Protein AF-A0A0L0BTF2-F1 (afdb_monomer_lite)

Organism: Lucilia cuprina (NCBI:txid7375)

Structure (mmCIF, N/CA/C/O backbone):
data_AF-A0A0L0BTF2-F1
#
_entry.id   AF-A0A0L0BTF2-F1
#
loop_
_atom_site.group_PDB
_atom_site.id
_atom_site.type_symbol
_atom_site.label_atom_id
_atom_site.label_alt_id
_atom_site.label_comp_id
_atom_site.label_asym_id
_atom_site.label_entity_id
_atom_site.label_seq_id
_atom_site.pdbx_PDB_ins_code
_atom_site.Cartn_x
_atom_site.Cartn_y
_atom_site.Cartn_z
_atom_site.occupancy
_atom_site.B_iso_or_equiv
_atom_site.auth_seq_id
_atom_site.auth_comp_id
_atom_site.auth_asym_id
_atom_site.auth_atom_id
_atom_site.pdbx_PDB_model_num
ATOM 1 N N . MET A 1 1 ? 20.821 -2.359 -17.007 1.00 63.81 1 MET A N 1
ATOM 2 C CA . MET A 1 1 ? 21.644 -2.919 -18.107 1.00 63.81 1 MET A CA 1
ATOM 3 C C . MET A 1 1 ? 22.144 -1.757 -18.960 1.00 63.81 1 MET A C 1
ATOM 5 O O . MET A 1 1 ? 21.352 -0.854 -19.190 1.00 63.81 1 MET A O 1
ATOM 9 N N . LYS A 1 2 ? 23.420 -1.717 -19.374 1.00 74.94 2 LYS A N 1
ATOM 10 C CA . LYS A 1 2 ? 23.954 -0.641 -20.236 1.00 74.94 2 LYS A CA 1
ATOM 11 C C . LYS A 1 2 ? 24.017 -1.124 -21.688 1.00 74.94 2 LYS A C 1
ATOM 13 O O . LYS A 1 2 ? 24.717 -2.088 -21.981 1.00 74.94 2 LYS A O 1
ATOM 18 N N . PHE A 1 3 ? 23.284 -0.477 -22.597 1.00 81.75 3 PHE A N 1
ATOM 19 C CA . PHE A 1 3 ? 23.250 -0.865 -24.017 1.00 81.75 3 PHE A CA 1
ATOM 20 C C . PHE A 1 3 ? 24.513 -0.448 -24.792 1.00 81.75 3 PHE A C 1
ATOM 22 O O . PHE A 1 3 ? 24.743 -0.932 -25.902 1.00 81.75 3 PHE A O 1
ATOM 29 N N . ASP A 1 4 ? 25.353 0.412 -24.211 1.00 78.38 4 ASP A N 1
ATOM 30 C CA . ASP A 1 4 ? 26.576 0.953 -24.827 1.00 78.38 4 ASP A CA 1
ATOM 31 C C . ASP A 1 4 ? 27.663 -0.103 -25.060 1.00 78.38 4 ASP A C 1
ATOM 33 O O . ASP A 1 4 ? 28.356 -0.103 -26.087 1.00 78.38 4 ASP A O 1
ATOM 37 N N . GLU A 1 5 ? 27.725 -1.071 -24.152 1.00 83.81 5 GLU A N 1
ATOM 38 C CA . GLU A 1 5 ? 28.729 -2.136 -24.108 1.00 83.81 5 GLU A CA 1
ATOM 39 C C . GLU A 1 5 ? 28.392 -3.314 -25.044 1.00 83.81 5 GLU A C 1
ATOM 41 O O . GLU A 1 5 ? 29.237 -4.169 -25.314 1.00 83.81 5 GLU A O 1
ATOM 46 N N . LEU A 1 6 ? 27.174 -3.357 -25.597 1.00 84.81 6 LEU A N 1
ATOM 47 C CA . LEU A 1 6 ? 26.720 -4.456 -26.448 1.00 84.81 6 LEU A CA 1
ATOM 48 C C . LEU A 1 6 ? 27.233 -4.333 -27.888 1.00 84.81 6 LEU A C 1
ATOM 50 O O . LEU A 1 6 ? 27.250 -3.260 -28.501 1.00 84.81 6 LEU A O 1
ATOM 54 N N . LYS A 1 7 ? 27.597 -5.474 -28.481 1.00 89.75 7 LYS A N 1
ATOM 55 C CA . LYS A 1 7 ? 27.912 -5.567 -29.917 1.00 89.75 7 LYS A CA 1
ATOM 56 C C . LYS A 1 7 ? 26.626 -5.554 -30.751 1.00 89.75 7 LYS A C 1
ATOM 58 O O . LYS A 1 7 ? 25.576 -5.995 -30.296 1.00 89.75 7 LYS A O 1
ATOM 63 N N . VAL A 1 8 ? 26.715 -5.154 -32.024 1.00 87.94 8 VAL A N 1
ATOM 64 C CA . VAL A 1 8 ? 25.558 -5.077 -32.949 1.00 87.94 8 VAL A CA 1
ATOM 65 C C . VAL A 1 8 ? 24.762 -6.387 -33.018 1.00 87.94 8 VAL A C 1
ATOM 67 O O . VAL A 1 8 ? 23.536 -6.354 -33.009 1.00 87.94 8 VAL A O 1
ATOM 70 N N . LYS A 1 9 ? 25.431 -7.550 -33.022 1.00 89.88 9 LYS A N 1
ATOM 71 C CA . LYS A 1 9 ? 24.751 -8.860 -32.985 1.00 89.88 9 LYS A CA 1
ATOM 72 C C . LYS A 1 9 ? 23.899 -9.052 -31.722 1.00 89.88 9 LYS A C 1
ATOM 74 O O . LYS A 1 9 ? 22.804 -9.593 -31.812 1.00 89.88 9 LY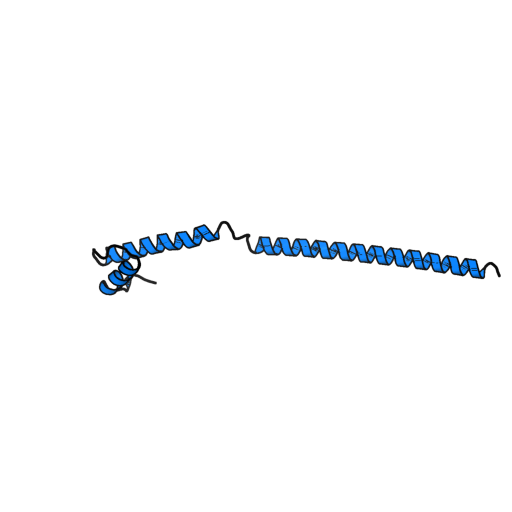S A O 1
ATOM 79 N N . GLN A 1 10 ? 24.388 -8.604 -30.564 1.00 89.62 10 GLN A N 1
ATOM 80 C CA . GLN A 1 10 ? 23.655 -8.687 -29.297 1.00 89.62 10 GLN A CA 1
ATOM 81 C C . GLN A 1 10 ? 22.493 -7.694 -29.275 1.00 89.62 10 GLN A C 1
ATOM 83 O O . GLN A 1 10 ? 21.386 -8.077 -28.919 1.00 89.62 10 GLN A O 1
ATOM 88 N N . LEU A 1 11 ? 22.713 -6.462 -29.746 1.00 89.44 11 LEU A N 1
ATOM 89 C CA . LEU A 1 11 ? 21.656 -5.455 -29.869 1.00 89.44 11 LEU A CA 1
ATOM 90 C C . LEU A 1 11 ? 20.511 -5.949 -30.756 1.00 89.44 11 LEU A C 1
ATOM 92 O O . LEU A 1 11 ? 19.362 -5.875 -30.347 1.00 89.44 11 LEU A O 1
ATOM 96 N N . LYS A 1 12 ? 20.807 -6.536 -31.923 1.00 90.75 12 LYS A N 1
ATOM 97 C CA . LYS A 1 12 ? 19.770 -7.115 -32.795 1.00 90.75 12 LYS A CA 1
ATOM 98 C C . LYS A 1 12 ? 18.979 -8.228 -32.108 1.00 90.75 12 LYS A C 1
ATOM 100 O O . LYS A 1 12 ? 17.770 -8.282 -32.288 1.00 90.75 12 LYS A O 1
ATOM 105 N N . LYS A 1 13 ? 19.640 -9.070 -31.305 1.00 90.75 13 LYS A N 1
ATOM 106 C CA . LYS A 1 13 ? 18.984 -10.139 -30.538 1.00 90.75 13 LYS A CA 1
ATOM 107 C C . LYS A 1 13 ? 18.051 -9.586 -29.456 1.00 90.75 13 LYS A C 1
ATOM 109 O O . LYS A 1 13 ? 16.968 -10.120 -29.263 1.00 90.75 13 LYS A O 1
ATOM 114 N N . GLU A 1 14 ? 18.454 -8.538 -28.741 1.00 87.06 14 GLU A N 1
ATOM 115 C CA . GLU A 1 14 ? 17.585 -7.903 -27.736 1.00 87.06 14 GLU A CA 1
ATOM 116 C C . GLU A 1 14 ? 16.423 -7.133 -28.385 1.00 87.06 14 GLU A C 1
ATOM 118 O O . GLU A 1 14 ? 15.293 -7.191 -27.902 1.00 87.06 14 GLU A O 1
ATOM 123 N N . VAL A 1 15 ? 16.673 -6.472 -29.521 1.00 88.88 15 VAL A N 1
ATOM 124 C CA . VAL A 1 15 ? 15.644 -5.776 -30.312 1.00 88.88 15 VAL A CA 1
ATOM 125 C C . VAL A 1 15 ? 14.614 -6.773 -30.852 1.00 88.88 15 VAL A C 1
ATOM 127 O O . VAL A 1 15 ? 13.418 -6.526 -30.730 1.00 88.88 15 VAL A O 1
ATOM 130 N N . SER A 1 16 ? 15.048 -7.937 -31.355 1.00 88.75 16 SER A N 1
ATOM 131 C CA . SER A 1 16 ? 14.137 -8.972 -31.862 1.00 88.75 16 SER A CA 1
ATOM 132 C C . SER A 1 16 ? 13.281 -9.621 -30.776 1.00 88.75 16 SER A C 1
ATOM 134 O O . SER A 1 16 ? 12.160 -10.007 -31.058 1.00 88.75 16 SER A O 1
ATOM 136 N N . LYS A 1 17 ? 13.774 -9.737 -29.532 1.00 87.62 17 LYS A N 1
ATOM 137 C CA . LYS A 1 17 ? 12.950 -10.220 -28.401 1.00 87.62 17 LYS A CA 1
ATOM 138 C C . LYS A 1 17 ? 11.804 -9.270 -28.052 1.00 87.62 17 LYS A C 1
ATOM 140 O O . LYS A 1 17 ? 10.898 -9.656 -27.327 1.00 87.62 17 LYS A O 1
ATOM 145 N N . SER A 1 18 ? 11.917 -8.017 -28.476 1.00 82.19 18 SER A N 1
ATOM 146 C CA . SER A 1 18 ? 10.940 -6.965 -28.213 1.00 82.19 18 SER A CA 1
ATOM 147 C C . SER A 1 18 ? 10.036 -6.713 -29.424 1.00 82.19 18 SER A C 1
ATOM 149 O O . SER A 1 18 ? 9.393 -5.674 -29.469 1.00 82.19 18 SER A O 1
ATOM 151 N N . ASP A 1 19 ? 10.051 -7.606 -30.424 1.00 84.06 19 ASP A N 1
ATOM 152 C CA . ASP A 1 19 ? 9.319 -7.487 -31.695 1.00 84.06 19 ASP A CA 1
ATOM 153 C C . ASP A 1 19 ? 9.562 -6.163 -32.443 1.00 84.06 19 ASP A C 1
ATOM 155 O O . ASP A 1 19 ? 8.746 -5.694 -33.237 1.00 84.06 19 ASP A O 1
ATOM 159 N N . LEU A 1 20 ? 10.728 -5.551 -32.216 1.00 85.12 20 LEU A N 1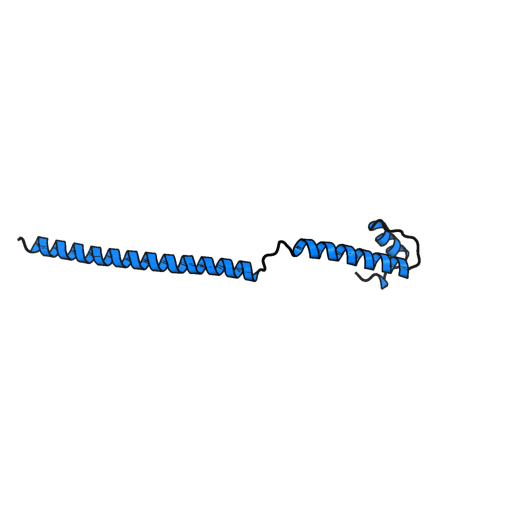
ATOM 160 C CA . LEU A 1 20 ? 11.120 -4.305 -32.858 1.00 85.12 20 LEU A CA 1
ATOM 161 C C . LEU A 1 20 ? 11.925 -4.573 -34.139 1.00 85.12 20 LEU A C 1
ATOM 163 O O . LEU A 1 20 ? 12.667 -5.558 -34.228 1.00 85.12 20 LEU A O 1
ATOM 167 N N . PRO A 1 21 ? 11.874 -3.664 -35.130 1.00 88.81 21 PRO A N 1
ATOM 168 C CA . PRO A 1 21 ? 12.669 -3.807 -36.343 1.00 88.81 21 PRO A CA 1
ATOM 169 C C . PRO A 1 21 ? 14.173 -3.865 -36.036 1.00 88.81 21 PRO A C 1
ATOM 171 O O . PRO A 1 21 ? 14.712 -2.980 -35.369 1.00 88.81 21 PRO A O 1
ATOM 174 N N . THR A 1 22 ? 14.882 -4.859 -36.582 1.00 89.94 22 THR A N 1
ATOM 175 C CA . THR A 1 22 ? 16.335 -5.063 -36.377 1.00 89.94 22 THR A CA 1
ATOM 176 C C . THR A 1 22 ? 17.222 -4.372 -37.422 1.00 89.94 22 THR A C 1
ATOM 178 O O . THR A 1 22 ? 18.439 -4.591 -37.457 1.00 89.94 22 THR A O 1
ATOM 181 N N . ALA A 1 23 ? 16.624 -3.582 -38.315 1.00 88.38 23 ALA A N 1
ATOM 182 C CA . ALA A 1 23 ? 17.325 -2.792 -39.325 1.00 88.38 23 ALA A CA 1
ATOM 183 C C . ALA A 1 23 ? 17.884 -1.495 -38.718 1.00 88.38 23 ALA A C 1
ATOM 185 O O . ALA A 1 23 ? 17.218 -0.874 -37.888 1.00 88.38 23 ALA A O 1
ATOM 186 N N . GLY A 1 24 ? 19.079 -1.087 -39.148 1.00 88.25 24 GLY A N 1
ATOM 187 C CA . GLY A 1 24 ? 19.736 0.137 -38.684 1.00 88.25 24 GLY A CA 1
ATOM 188 C C . GLY A 1 24 ? 21.166 -0.065 -38.185 1.00 88.25 24 GLY A C 1
ATOM 189 O O . GLY A 1 24 ? 21.667 -1.194 -38.089 1.00 88.25 24 GLY A O 1
ATOM 190 N N . ASN A 1 25 ? 21.826 1.050 -37.875 1.00 91.44 25 ASN A N 1
ATOM 191 C CA . ASN A 1 25 ? 23.172 1.079 -37.295 1.00 91.44 25 ASN A CA 1
ATOM 192 C C . ASN A 1 25 ? 23.151 0.822 -35.767 1.00 91.44 25 ASN A C 1
ATOM 194 O O . ASN A 1 25 ? 22.095 0.686 -35.148 1.00 91.44 25 ASN A O 1
ATOM 198 N N . LYS A 1 26 ? 24.333 0.731 -35.137 1.00 88.94 26 LYS A N 1
ATOM 199 C CA . LYS A 1 26 ? 24.461 0.438 -33.694 1.00 88.94 26 LYS A CA 1
ATOM 200 C C . LYS A 1 26 ? 23.674 1.436 -32.828 1.00 88.94 26 LYS A C 1
ATOM 202 O O . LYS A 1 26 ? 22.945 1.005 -31.939 1.00 88.94 26 LYS A O 1
ATOM 207 N N . ALA A 1 27 ? 23.803 2.730 -33.115 1.00 88.69 27 ALA A N 1
ATOM 208 C CA . ALA A 1 27 ? 23.177 3.801 -32.342 1.00 88.69 27 ALA A CA 1
ATOM 209 C C . ALA A 1 27 ? 21.645 3.766 -32.444 1.00 88.69 27 ALA A C 1
ATOM 211 O O . ALA A 1 27 ? 20.947 3.931 -31.446 1.00 88.69 27 ALA A O 1
ATOM 212 N N . GLU A 1 28 ? 21.108 3.477 -33.629 1.00 91.19 28 GLU A N 1
ATOM 213 C CA . GLU A 1 28 ? 19.666 3.344 -33.847 1.00 91.19 28 GLU A CA 1
ATOM 214 C C . GLU A 1 28 ? 19.061 2.159 -33.093 1.00 91.19 28 GLU A C 1
ATOM 216 O O . GLU A 1 28 ? 17.961 2.279 -32.553 1.00 91.19 28 GLU A O 1
ATOM 221 N N . LEU A 1 29 ? 19.768 1.025 -33.043 1.00 92.00 29 LEU A N 1
ATOM 222 C CA . LEU A 1 29 ? 19.333 -0.148 -32.279 1.00 92.00 29 LEU A CA 1
ATOM 223 C C . LEU A 1 29 ? 19.367 0.127 -30.769 1.00 92.00 29 LEU A C 1
ATOM 225 O O . LEU A 1 29 ? 18.449 -0.271 -30.056 1.00 92.00 29 LEU A O 1
ATOM 229 N N . GLN A 1 30 ? 20.391 0.837 -30.284 1.00 90.00 30 GLN A N 1
ATOM 230 C CA . GLN A 1 30 ? 20.487 1.252 -28.880 1.00 90.00 30 GLN A CA 1
ATOM 231 C C . GLN A 1 30 ? 19.368 2.214 -28.497 1.00 90.00 30 GLN A C 1
ATOM 233 O O . GLN A 1 30 ? 18.694 1.989 -27.495 1.00 90.00 30 GLN A O 1
ATOM 238 N N . LYS A 1 31 ? 19.132 3.245 -29.315 1.00 89.88 31 LYS A N 1
ATOM 239 C CA . LYS A 1 31 ? 18.043 4.199 -29.100 1.00 89.88 31 LYS A CA 1
ATOM 240 C C . LYS A 1 31 ? 16.692 3.484 -29.033 1.00 89.88 31 LYS A C 1
ATOM 242 O O . LYS A 1 31 ? 15.941 3.721 -28.096 1.00 89.88 31 LYS A O 1
ATOM 247 N N . ARG A 1 32 ? 16.429 2.545 -29.952 1.00 90.81 32 ARG A N 1
ATOM 248 C CA . ARG A 1 32 ? 15.201 1.729 -29.953 1.00 90.81 32 ARG A CA 1
ATOM 249 C C . ARG A 1 32 ? 15.013 0.942 -28.657 1.00 90.81 32 ARG A C 1
ATOM 251 O O . ARG A 1 32 ? 13.921 0.957 -28.108 1.00 90.81 32 ARG A O 1
ATOM 258 N N . LEU A 1 33 ? 16.065 0.291 -28.156 1.00 88.06 33 LEU A N 1
ATOM 259 C CA . LEU A 1 33 ? 16.001 -0.427 -26.878 1.00 88.06 33 LEU A CA 1
ATOM 260 C C . LEU A 1 33 ? 15.765 0.521 -25.701 1.00 88.06 33 LEU A C 1
ATOM 262 O O . LEU A 1 33 ? 14.941 0.227 -24.847 1.00 88.06 33 LEU A O 1
ATOM 266 N N . ILE A 1 34 ? 16.451 1.662 -25.657 1.00 86.56 34 ILE A N 1
ATOM 267 C CA . ILE A 1 34 ? 16.284 2.648 -24.581 1.00 86.56 34 ILE A CA 1
ATOM 268 C C . ILE A 1 34 ? 14.857 3.204 -24.568 1.00 86.56 34 ILE A C 1
ATOM 270 O O . ILE A 1 34 ? 14.250 3.292 -23.503 1.00 86.56 34 ILE A O 1
ATOM 274 N N . ASP A 1 35 ? 14.323 3.567 -25.731 1.00 86.62 35 ASP A N 1
ATOM 275 C CA . ASP A 1 35 ? 12.972 4.114 -25.857 1.00 86.62 35 ASP A CA 1
ATOM 276 C C . ASP A 1 35 ? 11.918 3.071 -25.459 1.00 86.62 35 ASP A C 1
ATOM 278 O O . ASP A 1 35 ? 10.979 3.385 -24.730 1.00 86.62 35 ASP A O 1
ATOM 282 N N . GLU A 1 36 ? 12.110 1.815 -25.855 1.00 85.50 36 GLU A N 1
ATOM 283 C CA . GLU A 1 36 ? 11.220 0.708 -25.506 1.00 85.50 36 GLU A CA 1
ATOM 284 C C . GLU A 1 36 ? 11.238 0.370 -24.009 1.00 85.50 36 GLU A C 1
ATOM 286 O O . GLU A 1 36 ? 10.184 0.205 -23.393 1.00 85.50 36 GLU A O 1
ATOM 291 N N . PHE A 1 37 ? 12.423 0.322 -23.393 1.00 81.62 37 PHE A N 1
ATOM 292 C CA . PHE A 1 37 ? 12.547 0.128 -21.947 1.00 81.62 37 PHE A CA 1
ATOM 293 C C . PHE A 1 37 ? 11.897 1.278 -21.175 1.00 81.62 37 PHE A C 1
ATOM 295 O O . PHE A 1 37 ? 11.135 1.026 -20.248 1.00 81.62 37 PHE A O 1
ATOM 302 N N . LYS A 1 38 ? 12.098 2.532 -21.605 1.00 79.12 38 LYS A N 1
ATOM 303 C CA . LYS A 1 38 ? 11.409 3.688 -21.010 1.00 79.12 38 LYS A CA 1
ATOM 304 C C . LYS A 1 38 ? 9.890 3.567 -21.118 1.00 79.12 38 LYS A C 1
ATOM 306 O O . LYS A 1 38 ? 9.198 3.883 -20.157 1.00 79.12 38 LYS A O 1
ATOM 311 N N . ARG A 1 39 ? 9.359 3.103 -22.256 1.00 77.56 39 ARG A N 1
ATOM 312 C CA . ARG A 1 39 ? 7.913 2.879 -22.422 1.00 77.56 39 ARG A CA 1
ATOM 313 C C . ARG A 1 39 ? 7.382 1.802 -21.476 1.00 77.56 39 ARG A C 1
ATOM 315 O O . ARG A 1 39 ? 6.324 2.008 -20.890 1.00 77.56 39 ARG A O 1
ATOM 322 N N . ARG A 1 40 ? 8.104 0.691 -21.303 1.00 70.38 4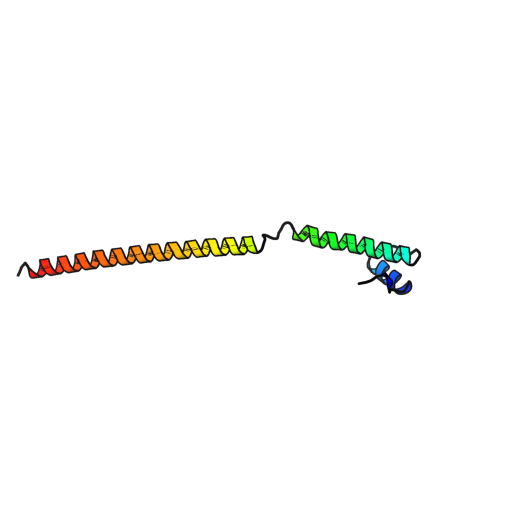0 ARG A N 1
ATOM 323 C CA . ARG A 1 40 ? 7.692 -0.403 -20.405 1.00 70.38 40 ARG A CA 1
ATOM 324 C C . ARG A 1 40 ? 7.849 -0.074 -18.919 1.00 70.38 40 ARG A C 1
ATOM 326 O O . ARG A 1 40 ? 6.986 -0.453 -18.135 1.00 70.38 40 ARG A O 1
ATOM 333 N N . ASP A 1 41 ? 8.879 0.673 -18.526 1.00 61.91 41 ASP A N 1
ATOM 334 C CA . ASP A 1 41 ? 9.057 1.099 -17.128 1.00 61.91 41 ASP A CA 1
ATOM 335 C C . ASP A 1 41 ? 7.942 2.062 -16.669 1.00 61.91 41 ASP A C 1
ATOM 337 O O . ASP A 1 41 ? 7.536 2.046 -15.504 1.00 61.91 41 ASP A O 1
ATOM 341 N N . ILE A 1 42 ? 7.380 2.862 -17.584 1.00 57.94 42 ILE A N 1
ATOM 342 C CA . ILE A 1 42 ? 6.232 3.738 -17.289 1.00 57.94 42 ILE A CA 1
ATOM 343 C C . ILE A 1 42 ? 4.959 2.922 -16.989 1.00 57.94 42 ILE A C 1
ATOM 345 O O . ILE A 1 42 ? 4.157 3.336 -16.146 1.00 57.94 42 ILE A O 1
ATOM 349 N N . ASP A 1 43 ? 4.798 1.748 -17.603 1.00 54.03 43 ASP A N 1
ATOM 350 C CA . ASP A 1 43 ? 3.626 0.876 -17.425 1.00 54.03 43 ASP A CA 1
ATOM 351 C C . ASP A 1 43 ? 3.621 0.164 -16.052 1.00 54.03 43 ASP A C 1
ATOM 353 O O . ASP A 1 43 ? 2.572 -0.092 -15.460 1.00 54.03 43 ASP A O 1
ATOM 357 N N . ILE A 1 44 ? 4.799 -0.055 -15.453 1.00 52.06 44 ILE A N 1
ATOM 358 C CA . ILE A 1 44 ? 4.911 -0.564 -14.072 1.00 52.06 44 ILE A CA 1
ATOM 359 C C . ILE A 1 44 ? 4.543 0.529 -13.049 1.00 52.06 44 ILE A C 1
ATOM 361 O O . ILE A 1 44 ? 3.953 0.250 -11.998 1.00 52.06 44 ILE A O 1
ATOM 365 N N . CYS A 1 45 ? 4.857 1.791 -13.355 1.00 47.94 45 CYS A N 1
ATOM 366 C CA . CYS A 1 45 ? 4.666 2.904 -12.425 1.00 47.94 45 CYS A CA 1
ATOM 367 C C . CYS A 1 45 ? 3.211 3.410 -12.378 1.00 47.94 45 CYS A C 1
ATOM 369 O O . CYS A 1 45 ? 2.736 3.830 -11.320 1.00 47.94 45 CYS A O 1
ATOM 371 N N . THR A 1 46 ? 2.468 3.313 -13.486 1.00 47.88 46 THR A N 1
ATOM 372 C CA . THR A 1 46 ? 1.075 3.800 -13.560 1.00 47.88 46 THR A CA 1
ATOM 373 C C . THR A 1 46 ? 0.049 2.835 -12.969 1.00 47.88 46 THR A C 1
ATOM 375 O O . THR A 1 46 ? -0.956 3.283 -12.420 1.00 47.88 46 THR A O 1
ATOM 378 N N . ARG A 1 47 ? 0.309 1.521 -12.968 1.00 46.59 47 ARG A N 1
ATOM 379 C CA . ARG A 1 47 ? -0.573 0.548 -12.294 1.00 46.59 47 ARG A CA 1
ATOM 380 C C . ARG A 1 47 ? -0.387 0.504 -10.770 1.00 46.59 47 ARG A C 1
ATOM 382 O O . ARG A 1 47 ? -1.273 0.040 -10.060 1.00 46.59 47 ARG A O 1
ATOM 389 N N . SER A 1 48 ? 0.736 1.004 -10.258 1.00 47.97 48 SER A N 1
ATOM 390 C CA . SER A 1 48 ? 1.073 0.933 -8.828 1.00 47.97 48 SER A CA 1
ATOM 391 C C . SER A 1 48 ? 0.605 2.150 -8.018 1.00 47.97 48 SER A C 1
ATOM 393 O O . SER A 1 48 ? 0.639 2.119 -6.790 1.00 47.97 48 SER A O 1
ATOM 395 N N . THR A 1 49 ? 0.171 3.233 -8.670 1.00 45.28 49 THR A N 1
ATOM 396 C CA . THR A 1 49 ? -0.140 4.508 -7.994 1.00 45.28 49 THR A CA 1
ATOM 397 C C . THR A 1 49 ? -1.618 4.721 -7.669 1.00 45.28 49 THR A C 1
ATOM 399 O O . THR A 1 49 ? -1.939 5.672 -6.967 1.00 45.28 49 THR A O 1
ATOM 402 N N . THR A 1 50 ? -2.526 3.835 -8.092 1.00 46.59 50 THR A N 1
ATOM 403 C CA . THR A 1 50 ? -3.959 3.928 -7.735 1.00 46.59 50 THR A CA 1
ATOM 404 C C . THR A 1 50 ? -4.404 2.957 -6.637 1.00 46.59 50 THR A C 1
ATOM 406 O O . THR A 1 50 ? -5.496 3.128 -6.105 1.00 46.59 50 THR A O 1
ATOM 409 N N . SER A 1 51 ? -3.584 1.971 -6.250 1.00 53.22 51 SER A N 1
ATOM 410 C CA . SER A 1 51 ? -3.956 0.963 -5.237 1.00 53.22 51 SER A CA 1
ATOM 411 C C . SER A 1 51 ? -3.124 0.984 -3.954 1.00 53.22 51 SER A C 1
ATOM 413 O O . SER A 1 51 ? -3.400 0.207 -3.043 1.00 53.22 51 SER A O 1
ATOM 415 N N . ASN A 1 52 ? -2.115 1.847 -3.851 1.00 60.31 52 ASN A N 1
ATOM 416 C CA . ASN A 1 52 ? -1.244 1.883 -2.682 1.00 60.31 52 ASN A CA 1
ATOM 417 C C . ASN A 1 52 ? -1.694 3.000 -1.743 1.00 60.31 52 ASN A C 1
ATOM 419 O O . ASN A 1 52 ? -1.204 4.124 -1.818 1.00 60.31 52 ASN A O 1
ATOM 423 N N . MET A 1 53 ? -2.630 2.680 -0.842 1.00 68.88 53 MET A N 1
ATOM 424 C CA . MET A 1 53 ? -2.699 3.428 0.414 1.00 68.88 53 MET A CA 1
ATOM 425 C C . MET A 1 53 ? -1.290 3.438 1.012 1.00 68.88 53 MET A C 1
ATOM 427 O O . MET A 1 53 ? -0.654 2.391 1.125 1.00 68.88 53 MET A O 1
ATOM 431 N N . ASP A 1 54 ? -0.790 4.629 1.323 1.00 80.38 54 ASP A N 1
ATOM 432 C CA . ASP A 1 54 ? 0.550 4.810 1.863 1.00 80.38 54 ASP A CA 1
ATOM 433 C C . ASP A 1 54 ? 0.722 4.007 3.171 1.00 80.38 54 ASP A C 1
ATOM 435 O O . ASP A 1 54 ? -0.214 3.854 3.963 1.00 80.38 54 ASP A O 1
ATOM 439 N N . LEU A 1 55 ? 1.923 3.466 3.397 1.00 84.75 55 LEU A N 1
ATOM 440 C CA . LEU A 1 55 ? 2.213 2.614 4.554 1.00 84.75 55 LEU A CA 1
ATOM 441 C C . LEU A 1 55 ? 1.958 3.355 5.876 1.00 84.75 55 LEU A C 1
ATOM 443 O O . LEU A 1 55 ? 1.463 2.746 6.829 1.00 84.75 55 LEU A O 1
ATOM 447 N N . ASN A 1 56 ? 2.207 4.670 5.928 1.00 86.44 56 ASN A N 1
ATOM 448 C CA . ASN A 1 56 ? 1.894 5.468 7.115 1.00 86.44 56 ASN A CA 1
ATOM 449 C C . ASN A 1 56 ? 0.382 5.601 7.314 1.00 86.44 56 ASN A C 1
ATOM 451 O O . ASN A 1 56 ? -0.079 5.591 8.452 1.00 86.44 56 ASN A O 1
ATOM 455 N N . THR A 1 57 ? -0.400 5.658 6.234 1.00 86.75 57 THR A N 1
ATOM 456 C CA . THR A 1 57 ? -1.872 5.657 6.296 1.00 86.75 57 THR A CA 1
ATOM 457 C C . THR A 1 57 ? -2.399 4.347 6.888 1.00 86.75 57 THR A C 1
ATOM 459 O O . THR A 1 57 ? -3.271 4.372 7.761 1.00 86.75 57 THR A O 1
ATOM 462 N N . MET A 1 58 ? -1.833 3.199 6.496 1.00 88.12 58 MET A N 1
ATOM 4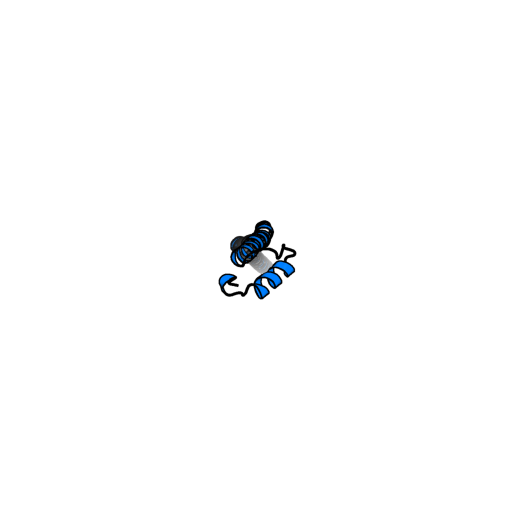63 C CA . MET A 1 58 ? -2.192 1.908 7.103 1.00 88.12 58 MET A CA 1
ATOM 464 C C . MET A 1 58 ? -1.786 1.842 8.581 1.00 88.12 58 MET A C 1
ATOM 466 O O . MET A 1 58 ? -2.576 1.404 9.422 1.00 88.12 58 MET A O 1
ATOM 470 N N . PHE A 1 59 ? -0.581 2.313 8.913 1.00 90.88 59 PHE A N 1
ATOM 471 C CA . PHE A 1 59 ? -0.095 2.330 10.292 1.00 90.88 59 PHE A CA 1
ATOM 472 C C . PHE A 1 59 ? -0.945 3.244 11.188 1.00 90.88 59 PHE A C 1
ATOM 474 O O . PHE A 1 59 ? -1.346 2.840 12.280 1.00 90.88 59 PHE A O 1
ATOM 481 N N . ALA A 1 60 ? -1.307 4.436 10.709 1.00 90.50 60 ALA A N 1
ATOM 482 C CA . ALA A 1 60 ? -2.173 5.371 11.420 1.00 90.50 60 ALA A CA 1
ATOM 483 C C . ALA A 1 60 ? -3.567 4.779 11.680 1.00 90.50 60 ALA A C 1
ATOM 485 O O . ALA A 1 60 ? -4.070 4.857 12.802 1.00 90.50 60 ALA A O 1
ATOM 486 N N . ALA A 1 61 ? -4.165 4.122 10.679 1.00 89.88 61 ALA A N 1
ATOM 487 C CA . ALA A 1 61 ? -5.451 3.447 10.840 1.00 89.88 61 ALA A CA 1
ATOM 488 C C . ALA A 1 61 ? -5.384 2.310 11.876 1.00 89.88 61 ALA A C 1
ATOM 490 O O . ALA A 1 61 ? -6.309 2.142 12.676 1.00 89.88 61 ALA A O 1
ATOM 491 N N . MET A 1 62 ? -4.286 1.548 11.898 1.00 93.00 62 MET A N 1
ATOM 492 C CA . MET A 1 62 ? -4.069 0.495 12.894 1.00 93.00 62 MET A CA 1
ATOM 493 C C . MET A 1 62 ? -3.933 1.073 14.310 1.00 93.00 62 MET A C 1
ATOM 495 O O . MET A 1 62 ? -4.594 0.592 15.232 1.00 93.00 62 MET A O 1
ATOM 499 N N . MET A 1 63 ? -3.135 2.130 14.479 1.00 91.44 63 MET A N 1
ATOM 500 C CA . MET A 1 63 ? -2.941 2.788 15.776 1.00 91.44 63 MET A CA 1
ATOM 501 C C . MET A 1 63 ? -4.229 3.429 16.302 1.00 91.44 63 MET A C 1
ATOM 503 O O . MET A 1 63 ? -4.513 3.329 17.496 1.00 91.44 63 MET A O 1
ATOM 507 N N . GLY A 1 64 ? -5.046 4.015 15.420 1.00 92.06 64 GLY A N 1
ATOM 508 C CA . GLY A 1 64 ? -6.354 4.565 15.783 1.00 92.06 64 GLY A CA 1
ATOM 509 C C . GLY A 1 64 ? -7.287 3.511 16.388 1.00 92.06 64 GLY A C 1
ATOM 510 O O . GLY A 1 64 ? -7.842 3.723 17.466 1.00 92.06 64 GLY A O 1
ATOM 511 N N . LYS A 1 65 ? -7.386 2.331 15.760 1.00 91.44 65 LYS A N 1
ATOM 512 C CA . LYS A 1 65 ? -8.186 1.210 16.292 1.00 91.44 65 LYS A CA 1
ATOM 513 C C . LYS A 1 65 ? -7.654 0.701 17.631 1.00 91.44 65 LYS A C 1
ATOM 515 O O . LYS A 1 65 ? -8.431 0.334 18.509 1.00 91.44 65 LYS A O 1
ATOM 520 N N . PHE A 1 66 ? -6.334 0.683 17.808 1.00 91.38 66 PHE A N 1
ATOM 521 C CA . PHE A 1 66 ? -5.726 0.227 19.057 1.00 91.38 66 PHE A CA 1
ATOM 522 C C . PHE A 1 66 ? -6.026 1.177 20.225 1.00 91.38 66 PHE A C 1
ATOM 524 O O . PHE A 1 66 ? -6.313 0.718 21.332 1.00 91.38 66 PHE A O 1
ATOM 531 N N . ALA A 1 67 ? -6.022 2.490 19.976 1.00 90.44 67 ALA A N 1
ATOM 532 C CA . ALA A 1 67 ? -6.405 3.492 20.970 1.00 90.44 67 ALA A CA 1
ATOM 533 C C . ALA A 1 67 ? -7.873 3.330 21.405 1.00 90.44 67 ALA A C 1
ATOM 535 O O . ALA A 1 67 ? -8.174 3.365 22.598 1.00 90.44 67 ALA A O 1
ATOM 536 N N . GLU A 1 68 ? -8.779 3.063 20.463 1.00 87.88 68 GLU A N 1
ATOM 537 C CA . GLU A 1 68 ? -10.193 2.811 20.766 1.00 87.88 68 GLU A CA 1
ATOM 538 C C . GLU A 1 68 ? -10.387 1.565 21.653 1.00 87.88 68 GLU A C 1
ATOM 540 O O . GLU A 1 68 ? -11.099 1.604 22.664 1.00 87.88 68 GLU A O 1
ATOM 545 N N . VAL A 1 69 ? -9.692 0.465 21.343 1.00 90.75 69 VAL A N 1
ATOM 546 C CA . VAL A 1 69 ? -9.695 -0.752 22.179 1.00 90.75 69 VAL A CA 1
ATOM 547 C C . VAL A 1 69 ? -9.126 -0.466 23.576 1.00 90.75 69 VAL A C 1
ATOM 549 O O . VAL A 1 69 ? -9.633 -0.968 24.586 1.00 90.75 69 VAL A O 1
ATOM 552 N N . GLN A 1 70 ? -8.099 0.379 23.667 1.00 92.94 70 GLN A N 1
ATOM 553 C CA . GLN A 1 70 ? -7.512 0.756 24.948 1.00 92.94 70 GLN A CA 1
ATOM 554 C C . GLN A 1 70 ? -8.520 1.517 25.825 1.00 92.94 70 GLN A C 1
ATOM 556 O O . GLN A 1 70 ? -8.693 1.167 26.998 1.00 92.94 70 GLN A O 1
ATOM 561 N N . GLU A 1 71 ? -9.212 2.514 25.273 1.00 88.31 71 GLU A N 1
ATOM 562 C CA . GLU A 1 71 ? -10.166 3.343 26.020 1.00 88.31 71 GLU A CA 1
ATOM 563 C C . GLU A 1 71 ? -11.426 2.568 26.428 1.00 88.31 71 GLU A C 1
ATOM 565 O O . GLU A 1 71 ? -11.869 2.648 27.580 1.00 88.31 71 GLU A O 1
ATOM 570 N N . THR A 1 72 ? -11.957 1.727 25.540 1.00 89.38 72 THR A N 1
ATOM 571 C CA . THR A 1 72 ? -13.116 0.871 25.851 1.00 89.38 72 THR A CA 1
ATOM 572 C C . THR A 1 72 ? -12.817 -0.135 26.967 1.00 89.38 72 THR A C 1
ATOM 574 O O . THR A 1 72 ? -13.655 -0.344 27.857 1.00 89.38 72 THR A O 1
ATOM 577 N N . SER A 1 73 ? -11.612 -0.717 27.001 1.00 91.06 73 SER A N 1
ATOM 578 C C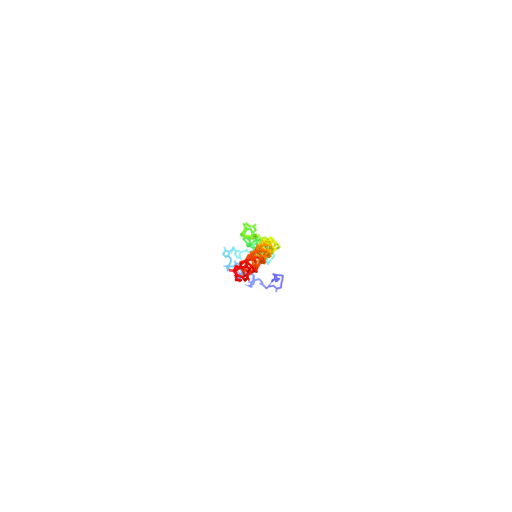A . SER A 1 73 ? -11.231 -1.641 28.079 1.00 91.06 73 SER A CA 1
ATOM 579 C C . SER A 1 73 ? -11.107 -0.933 29.436 1.00 91.06 73 SER A C 1
ATOM 581 O O . SER A 1 73 ? -11.639 -1.427 30.438 1.00 91.06 73 SER A O 1
ATOM 583 N N . LYS A 1 74 ? -10.496 0.264 29.477 1.00 93.88 74 LYS A N 1
ATOM 584 C CA . LYS A 1 74 ? -10.402 1.093 30.693 1.00 93.88 74 LYS A CA 1
ATOM 585 C C . LYS A 1 74 ? -11.790 1.447 31.225 1.00 93.88 74 LYS A C 1
ATOM 587 O O . LYS A 1 74 ? -12.049 1.272 32.420 1.00 93.88 74 LYS A O 1
ATOM 592 N N . ALA A 1 75 ? -12.692 1.894 30.350 1.00 91.81 75 ALA A N 1
ATOM 593 C CA . ALA A 1 75 ? -14.061 2.253 30.717 1.00 91.81 75 ALA A CA 1
ATOM 594 C C . ALA A 1 75 ? -14.832 1.054 31.297 1.00 91.81 75 ALA A C 1
ATOM 596 O O . ALA A 1 75 ? -15.491 1.167 32.337 1.00 91.81 75 ALA A O 1
ATOM 597 N N . THR A 1 76 ? -14.688 -0.121 30.679 1.00 92.94 76 THR A N 1
ATOM 598 C CA . THR A 1 76 ? -15.318 -1.363 31.151 1.00 92.94 76 THR A CA 1
ATOM 599 C C . THR A 1 76 ? -14.807 -1.757 32.537 1.00 92.94 76 THR A C 1
ATOM 601 O O . THR A 1 76 ? -15.597 -2.066 33.435 1.00 92.94 76 THR A O 1
ATOM 604 N N . LEU A 1 77 ? -13.493 -1.677 32.752 1.00 93.81 77 LEU A N 1
ATOM 605 C CA . LEU A 1 77 ? -12.865 -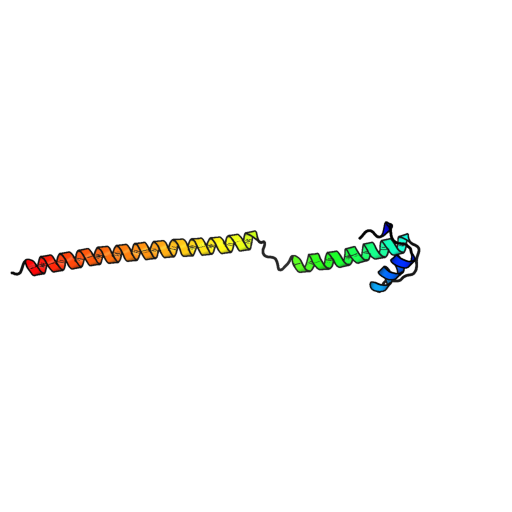2.020 34.026 1.00 93.81 77 LEU A CA 1
ATOM 606 C C . LEU A 1 77 ? -13.264 -1.047 35.148 1.00 93.81 77 LEU A C 1
ATOM 608 O O . LEU A 1 77 ? -13.527 -1.478 36.275 1.00 93.81 77 LEU A O 1
ATOM 612 N N . LEU A 1 78 ? -13.378 0.251 34.850 1.00 95.06 78 LEU A N 1
ATOM 613 C CA . LEU A 1 78 ? -13.899 1.252 35.789 1.00 95.06 78 LEU A CA 1
ATOM 614 C C . LEU A 1 78 ? -15.360 0.977 36.167 1.00 95.06 78 LEU A C 1
ATOM 616 O O . LEU A 1 78 ? -15.705 0.998 37.352 1.00 95.06 78 LEU A O 1
ATOM 620 N N . SER A 1 79 ? -16.205 0.662 35.183 1.00 94.31 79 SER A N 1
ATOM 621 C CA . SER A 1 79 ? -17.610 0.306 35.411 1.00 94.31 79 SER A CA 1
ATOM 622 C C . SER A 1 79 ? -17.743 -0.938 36.298 1.00 94.31 79 SER A C 1
ATOM 624 O O . SER A 1 79 ? -18.514 -0.940 37.265 1.00 94.31 79 SER A O 1
ATOM 626 N N . LEU A 1 80 ? -16.933 -1.971 36.045 1.00 95.19 80 LEU A N 1
ATOM 627 C CA . LEU A 1 80 ? -16.907 -3.191 36.851 1.00 95.19 80 LEU A CA 1
ATOM 628 C C . LEU A 1 80 ? -16.463 -2.917 38.296 1.00 95.19 80 LEU A C 1
ATOM 630 O O . LEU A 1 80 ? -17.138 -3.343 39.238 1.00 95.19 80 LEU A O 1
ATOM 634 N N . LYS A 1 81 ? -15.388 -2.139 38.488 1.00 95.19 81 LYS A N 1
ATOM 635 C CA . LYS A 1 81 ? -14.924 -1.713 39.821 1.00 95.19 81 LYS A CA 1
ATOM 636 C C . LYS A 1 81 ? -16.015 -0.969 40.593 1.00 95.19 81 LYS A C 1
ATOM 638 O O . LYS A 1 81 ? -16.214 -1.218 41.785 1.00 95.19 81 LYS A O 1
ATOM 643 N N . LEU A 1 82 ? -16.750 -0.078 39.926 1.00 95.75 82 LEU A N 1
ATOM 644 C CA . LEU A 1 82 ? -17.835 0.675 40.552 1.00 95.75 82 LEU A CA 1
ATOM 645 C C . LEU A 1 82 ? -18.994 -0.237 40.974 1.00 95.75 82 LEU A C 1
ATOM 647 O O . LEU A 1 82 ? -19.507 -0.094 42.089 1.00 95.75 82 LEU A O 1
ATOM 651 N N . LYS A 1 83 ? -19.391 -1.184 40.114 1.00 95.75 83 LYS A N 1
ATOM 652 C CA . LYS A 1 83 ? -20.425 -2.183 40.434 1.00 95.75 83 LYS A CA 1
ATOM 653 C C . LYS A 1 83 ? -20.025 -3.021 41.645 1.00 95.75 83 LYS A C 1
ATOM 655 O O . LYS A 1 83 ? -20.819 -3.139 42.576 1.00 95.75 83 LYS A O 1
ATOM 660 N N . PHE A 1 84 ? -18.785 -3.507 41.688 1.00 96.31 84 PHE A N 1
ATOM 661 C CA . PHE A 1 84 ? -18.284 -4.293 42.816 1.00 96.31 84 PHE A CA 1
ATOM 662 C C . PHE A 1 84 ? -18.314 -3.499 44.131 1.00 96.31 84 PHE A C 1
ATOM 664 O O . PHE A 1 84 ? -18.817 -3.983 45.144 1.00 96.31 84 PHE A O 1
ATOM 671 N N . LYS A 1 85 ? -17.888 -2.228 44.108 1.00 96.19 85 LYS A N 1
ATOM 672 C CA . LYS A 1 85 ? -17.936 -1.343 45.286 1.00 96.19 85 LYS A CA 1
ATOM 673 C C . LYS A 1 85 ? -19.366 -1.098 45.782 1.00 96.19 85 LYS A C 1
ATOM 675 O O . LYS A 1 85 ? -19.590 -1.047 46.992 1.00 96.19 85 LYS A O 1
ATOM 680 N N . LYS A 1 86 ? -20.336 -0.931 44.874 1.00 95.06 86 LYS A N 1
ATOM 681 C CA . LYS A 1 86 ? -21.759 -0.793 45.237 1.00 95.06 86 LYS A CA 1
ATOM 682 C C . LYS A 1 86 ? -22.297 -2.075 45.872 1.00 95.06 86 LYS A C 1
ATOM 684 O O . LYS A 1 86 ? -22.968 -1.990 46.898 1.00 95.06 86 LYS A O 1
ATOM 689 N N . LEU A 1 87 ? -21.960 -3.226 45.293 1.00 94.94 87 LEU A N 1
ATOM 690 C CA . LEU A 1 87 ? -22.410 -4.532 45.763 1.00 94.94 87 LEU A CA 1
ATOM 691 C C . LEU A 1 87 ? -21.855 -4.835 47.160 1.00 94.94 87 LEU A C 1
ATOM 693 O O . LEU A 1 87 ? -22.635 -5.138 48.054 1.00 94.94 87 LEU A O 1
ATOM 697 N N . LEU A 1 88 ? -20.560 -4.594 47.397 1.00 94.81 88 LEU A N 1
ATOM 698 C CA . LEU A 1 88 ? -19.956 -4.694 48.732 1.00 94.81 88 LEU A CA 1
ATOM 699 C C . LEU A 1 88 ? -20.682 -3.823 49.763 1.00 94.81 88 LEU A C 1
ATOM 701 O O . LEU A 1 88 ? -21.101 -4.320 50.803 1.00 94.81 88 LEU A O 1
ATOM 705 N N . LYS A 1 89 ? -20.913 -2.537 49.457 1.00 94.00 89 LYS A N 1
ATOM 706 C CA . LYS A 1 89 ? -21.653 -1.633 50.358 1.00 94.00 89 LYS A CA 1
ATOM 707 C C . LYS A 1 89 ? -23.072 -2.114 50.650 1.00 94.00 89 LYS A C 1
ATOM 709 O O . LYS A 1 89 ? -23.621 -1.805 51.706 1.00 94.00 89 LYS A O 1
ATOM 714 N N . GLN A 1 90 ? -23.719 -2.775 49.697 1.00 93.50 90 GLN A N 1
ATOM 715 C CA . GLN A 1 90 ? -25.061 -3.309 49.890 1.00 93.50 90 GLN A CA 1
ATOM 716 C C . GLN A 1 90 ? -25.031 -4.568 50.757 1.00 93.50 90 GLN A C 1
ATOM 718 O O . GLN A 1 90 ? -25.781 -4.633 51.726 1.00 93.50 90 GLN A O 1
ATOM 723 N N . THR A 1 91 ? -24.106 -5.491 50.494 1.00 91.38 91 THR A N 1
ATOM 724 C CA . THR A 1 91 ? -23.891 -6.690 51.312 1.00 91.38 91 THR A CA 1
ATOM 725 C C . THR A 1 91 ? -23.571 -6.334 52.762 1.00 91.38 91 THR A C 1
ATOM 727 O O . THR A 1 91 ? -24.220 -6.855 53.665 1.00 91.38 91 THR A O 1
ATOM 730 N N . THR A 1 92 ? -22.658 -5.387 53.007 1.00 90.12 92 THR A N 1
ATOM 731 C CA . THR A 1 92 ? -22.333 -4.937 54.372 1.00 90.12 92 THR A CA 1
ATOM 732 C C . THR A 1 92 ? -23.552 -4.343 55.077 1.00 90.12 92 THR A C 1
ATOM 734 O O . THR A 1 92 ? -23.822 -4.680 56.224 1.00 90.12 92 THR A O 1
ATOM 737 N N . ARG A 1 93 ? -24.339 -3.500 54.391 1.00 90.06 93 ARG A N 1
ATOM 738 C CA . ARG A 1 93 ? -25.567 -2.930 54.971 1.00 90.06 93 ARG A CA 1
ATOM 739 C C . ARG A 1 93 ? -26.603 -4.000 55.307 1.00 90.06 93 ARG A C 1
ATOM 741 O O . ARG A 1 93 ? -27.238 -3.908 56.352 1.00 90.06 93 ARG A O 1
ATOM 748 N N . ASN A 1 94 ? -26.778 -4.991 54.437 1.00 90.50 94 ASN A N 1
ATOM 749 C CA . ASN A 1 94 ? -27.710 -6.091 54.671 1.00 90.50 94 ASN A CA 1
ATOM 750 C C . ASN A 1 94 ? -27.275 -6.936 55.876 1.00 90.50 94 ASN A C 1
ATOM 752 O O . ASN A 1 94 ? -28.116 -7.278 56.701 1.00 90.50 94 ASN A O 1
ATOM 756 N N . PHE A 1 95 ? -25.972 -7.197 56.015 1.00 86.56 95 PHE A N 1
ATOM 757 C CA . PHE A 1 95 ? -25.413 -7.895 57.172 1.00 86.56 95 PHE A CA 1
ATOM 758 C C . PHE A 1 95 ? -25.669 -7.136 58.484 1.00 86.56 95 PHE A C 1
ATOM 760 O O . PHE A 1 95 ? -26.241 -7.706 59.405 1.00 86.56 95 PHE A O 1
ATOM 767 N N . CYS A 1 96 ? -25.355 -5.834 58.548 1.00 80.69 96 CYS A N 1
ATOM 768 C CA . CYS A 1 96 ? -25.590 -5.029 59.756 1.00 80.69 96 CYS A CA 1
ATOM 769 C C . CYS A 1 96 ? -27.073 -4.962 60.157 1.00 80.69 96 CYS A C 1
ATOM 771 O O . CYS A 1 96 ? -27.391 -4.955 61.343 1.00 80.69 96 CYS A O 1
ATOM 773 N N . LYS A 1 97 ? -27.992 -4.917 59.181 1.00 82.19 97 LYS A N 1
ATOM 774 C CA . LYS A 1 97 ? -29.436 -4.971 59.457 1.00 82.19 97 LYS A CA 1
ATOM 775 C C . LYS A 1 97 ? -29.865 -6.328 60.014 1.00 82.19 97 LYS A C 1
ATOM 777 O O . LYS A 1 97 ? -30.702 -6.365 60.904 1.00 82.19 97 LYS A O 1
ATOM 782 N N . ALA A 1 98 ? -29.304 -7.425 59.508 1.00 77.31 98 ALA A N 1
ATOM 783 C CA . ALA A 1 98 ? -29.637 -8.768 59.976 1.00 77.31 98 ALA A CA 1
ATOM 784 C C . ALA A 1 98 ? -29.185 -9.013 61.427 1.00 77.31 98 ALA A C 1
ATOM 786 O O . ALA A 1 98 ? -29.907 -9.647 62.187 1.00 77.31 98 ALA A O 1
ATOM 787 N N . THR A 1 99 ? -28.035 -8.467 61.831 1.00 73.81 99 THR A N 1
ATOM 788 C CA . THR A 1 99 ? -27.504 -8.599 63.201 1.00 73.81 99 THR A CA 1
ATOM 789 C C . THR A 1 99 ? -28.137 -7.639 64.214 1.00 73.81 99 THR A C 1
ATOM 791 O O . THR A 1 99 ? -27.923 -7.802 65.403 1.00 73.81 99 THR A O 1
ATOM 794 N N . SER A 1 100 ? -28.878 -6.624 63.756 1.00 67.06 100 SER A N 1
ATOM 795 C CA . SER A 1 100 ? -29.557 -5.620 64.595 1.00 67.06 100 SER A CA 1
ATOM 796 C C . SER A 1 100 ? -30.978 -6.028 65.017 1.00 67.06 100 SER A C 1
ATOM 798 O O . SER A 1 100 ? -31.598 -5.311 65.797 1.00 67.06 100 SER A O 1
ATOM 800 N N . ASN A 1 101 ? -31.514 -7.114 64.452 1.00 59.41 101 ASN A N 1
ATOM 801 C CA . ASN A 1 101 ? -32.869 -7.616 64.713 1.00 59.41 101 ASN A CA 1
ATOM 802 C C . ASN A 1 101 ? -32.880 -8.845 65.651 1.00 59.41 101 ASN A C 1
ATOM 804 O O . ASN A 1 101 ? -33.901 -9.524 65.745 1.00 59.41 101 ASN A O 1
ATOM 808 N N . PHE A 1 102 ? -31.745 -9.132 66.293 1.00 52.81 102 PHE A N 1
ATOM 809 C CA . PHE A 1 102 ? -31.577 -10.067 67.410 1.00 52.81 102 PHE A CA 1
ATOM 810 C C . PHE A 1 102 ? -31.251 -9.261 68.666 1.00 52.81 102 PHE A C 1
ATOM 812 O O . PHE A 1 102 ? -31.715 -9.674 69.750 1.00 52.81 102 PHE A O 1
#

Radius of gyration: 37.6 Å; chains: 1; bounding box: 62×16×107 Å

Sequence (102 aa):
MKFDELKVKQLKKEVSKSDLPTAGNKAELQKRLIDEFKRRDIDICTRSTTSNMDLNTMFAAMMGKFAEVQETSKATLLSLKLKFKKLLKQTTRNFCKATSNF

Secondary structure (DSSP, 8-state):
--GGG--HHHHHHHHHTTT----S-HHHHHHHHHHHHHHHHHHHHHHSSSS---HHHHHHHHHHHHHHHHHHHHHHHHHHHHHHHHHHHHHHHHHHHHHT--

InterPro domains:
  IPR003034 SAP domain [PF02037] (3-35)
  IPR003034 SAP domain [PS50800] (3-37)
  IPR003034 SAP domain [SM00513] (3-37)
  IPR036361 SAP domain superfamily [G3DSA:1.10.720.30] (2-42)
  IPR036361 SAP domain superfamily [SSF68906] (2-37)

pLDDT: mean 82.96, std 13.78, range [45.28, 96.31]

Foldseek 3Di:
DDLVPDDLVVLLVVCVVVVHDSDDDSVVSNVSVVVVVVVVVVVVVVVPPPPDPDPVNVVVVVVVVVVVVVVVVVVVVVVVVVVVVVVVVVVVVVVVVVVVVD